Protein AF-N2IJZ4-F1 (afdb_monomer)

Sequence (108 aa):
MLVTDYLVGRDNEGRCLCLVVDNVIPLDCSPGRSDLVSKMSRQDLVQEFVQDGVPVDWITFPDLPSDVVELLLSGQSLRILDQSDSTVIECLIGHSQVDQVVLKERIS

pLDDT: mean 86.3, std 17.22, range [36.5, 97.19]

Mean predicted aligned error: 6.69 Å

Solvent-accessible surface area (backbone atoms only — not comparable to full-atom values): 6533 Å² total; per-residue (Å²): 114,47,80,49,77,71,44,79,40,56,51,99,86,65,48,81,58,29,39,39,35,69,80,70,76,67,84,89,43,44,84,50,62,32,44,80,46,78,52,97,94,38,38,24,41,36,40,31,25,21,49,97,87,39,84,76,47,36,41,32,40,64,64,49,55,68,70,60,49,51,42,35,74,70,63,39,71,40,36,41,35,24,69,72,80,68,49,73,47,81,42,49,46,62,90,66,75,86,72,80,80,72,81,70,80,81,80,128

Secondary structure (DSSP, 8-state):
-EE---EEEE-TT--EEEEEESS-S-TTSEEEEEEEEEETTEEEEEEEEEETTEEEEEEEE-S--HHHHHHHHTT--EEEEETTT--EEEE-B---------------

Foldseek 3Di:
DAEFDWDFDADPVRATAATEGAPPDDPQWDWDAWDWADDDPATKIKIFTDDPNHTDDIYIHTRDDPNVVVCQVVQHWHWYAHPHVRDIDIHHHPPPPDPNPPPPPPDD

Structure (mmCIF, N/CA/C/O backbone):
data_AF-N2IJZ4-F1
#
_entry.id   AF-N2IJZ4-F1
#
loop_
_atom_site.group_PDB
_atom_site.id
_atom_site.type_symbol
_atom_site.label_atom_id
_atom_site.label_alt_id
_atom_site.label_comp_id
_atom_site.label_asym_id
_atom_site.label_entity_id
_atom_site.label_seq_id
_atom_site.pdbx_PDB_ins_code
_atom_site.Cartn_x
_atom_site.Cartn_y
_atom_site.Cartn_z
_atom_site.occupancy
_atom_site.B_iso_or_equiv
_atom_site.auth_seq_id
_atom_site.auth_comp_id
_atom_site.auth_asym_id
_atom_site.auth_atom_id
_atom_site.pdbx_PDB_model_num
ATOM 1 N N . MET A 1 1 ? 1.833 9.811 -12.226 1.00 70.31 1 MET A N 1
ATOM 2 C CA . MET A 1 1 ? 1.231 9.922 -10.878 1.00 70.31 1 MET A CA 1
ATOM 3 C C . MET A 1 1 ? -0.244 9.591 -10.953 1.00 70.31 1 MET A C 1
ATOM 5 O O . MET A 1 1 ? -1.042 10.427 -11.369 1.00 70.31 1 MET A O 1
ATOM 9 N N . LEU A 1 2 ? -0.573 8.366 -10.563 1.00 86.06 2 LEU A N 1
ATOM 10 C CA . LEU A 1 2 ? -1.930 7.851 -10.454 1.00 86.06 2 LEU A CA 1
ATOM 11 C C . LEU A 1 2 ? -2.411 8.004 -9.006 1.00 86.06 2 LEU A C 1
ATOM 13 O O . LEU A 1 2 ? -1.717 7.589 -8.081 1.00 86.06 2 LEU A O 1
ATOM 17 N N . VAL A 1 3 ? -3.578 8.611 -8.797 1.00 88.19 3 VAL A N 1
ATOM 18 C CA . VAL A 1 3 ? -4.270 8.581 -7.498 1.00 88.19 3 VAL A CA 1
ATOM 19 C C . VAL A 1 3 ? -5.230 7.405 -7.545 1.00 88.19 3 VAL A C 1
ATOM 21 O O . VAL A 1 3 ? -6.058 7.352 -8.452 1.00 88.19 3 VAL A O 1
ATOM 24 N N . THR A 1 4 ? -5.094 6.466 -6.613 1.00 89.62 4 THR A N 1
ATOM 25 C CA . THR A 1 4 ? -5.862 5.220 -6.634 1.00 89.62 4 THR A CA 1
ATOM 26 C C . THR A 1 4 ? -6.835 5.133 -5.472 1.00 89.62 4 THR A C 1
ATOM 28 O O . THR A 1 4 ? -6.509 5.506 -4.344 1.00 89.62 4 THR A O 1
ATOM 31 N N . ASP A 1 5 ? -8.009 4.573 -5.750 1.00 93.75 5 ASP A N 1
ATOM 32 C CA . ASP A 1 5 ? -8.859 4.003 -4.714 1.00 93.75 5 ASP A CA 1
ATOM 33 C C . ASP A 1 5 ? -8.234 2.693 -4.218 1.00 93.75 5 ASP A C 1
ATOM 35 O O . ASP A 1 5 ? -7.491 2.023 -4.943 1.00 93.75 5 ASP A O 1
ATOM 39 N N . TYR A 1 6 ? -8.506 2.339 -2.965 1.00 96.31 6 TYR A N 1
ATOM 40 C CA . TYR A 1 6 ? -7.992 1.120 -2.352 1.00 96.31 6 TYR A CA 1
ATOM 41 C C . TYR A 1 6 ? -8.915 0.628 -1.237 1.00 96.31 6 TYR A C 1
ATOM 43 O O . TYR A 1 6 ? -9.704 1.380 -0.662 1.00 96.31 6 TYR A O 1
ATOM 51 N N . LEU A 1 7 ? -8.771 -0.650 -0.896 1.00 97.06 7 LEU A N 1
ATOM 52 C CA . LEU A 1 7 ? -9.331 -1.242 0.316 1.00 97.06 7 LEU A CA 1
ATOM 53 C C . LEU A 1 7 ? -8.208 -1.572 1.296 1.00 97.06 7 LEU A C 1
ATOM 55 O O . LEU A 1 7 ? -7.106 -1.926 0.886 1.00 97.06 7 LEU A O 1
ATOM 59 N N . VAL A 1 8 ? -8.492 -1.507 2.597 1.00 97.12 8 VAL A N 1
ATOM 60 C CA . VAL A 1 8 ? -7.558 -1.976 3.629 1.00 97.12 8 VAL A CA 1
ATOM 61 C C . VAL A 1 8 ? -7.920 -3.403 4.016 1.00 97.12 8 VAL A C 1
ATOM 63 O O . VAL A 1 8 ? -8.948 -3.645 4.650 1.00 97.12 8 VAL A O 1
ATOM 66 N N . GLY A 1 9 ? -7.065 -4.348 3.636 1.00 96.06 9 GLY A N 1
ATOM 67 C CA . GLY A 1 9 ? -7.154 -5.738 4.054 1.00 96.06 9 GLY A CA 1
ATOM 68 C C . GLY A 1 9 ? -6.739 -5.882 5.514 1.00 96.06 9 GLY A C 1
ATOM 69 O O . GLY A 1 9 ? -5.667 -5.426 5.915 1.00 96.06 9 GLY A O 1
ATOM 70 N N . ARG A 1 10 ? -7.592 -6.523 6.314 1.00 95.81 10 ARG A N 1
ATOM 71 C CA . ARG A 1 10 ? -7.385 -6.736 7.750 1.00 95.81 10 ARG A CA 1
ATOM 72 C C . ARG A 1 10 ? -7.548 -8.206 8.104 1.00 95.81 10 ARG A C 1
ATOM 74 O O . ARG A 1 10 ? -8.294 -8.920 7.436 1.00 95.81 10 ARG A O 1
ATOM 81 N N . ASP A 1 11 ? -6.860 -8.652 9.148 1.00 93.31 11 ASP A N 1
ATOM 82 C CA . ASP A 1 11 ? -7.097 -9.977 9.722 1.00 93.31 11 ASP A CA 1
ATOM 83 C C . ASP A 1 11 ? -8.322 -9.997 10.656 1.00 93.31 11 ASP A C 1
ATOM 85 O O . ASP A 1 11 ? -8.993 -8.987 10.876 1.00 93.31 11 ASP A O 1
ATOM 89 N N . ASN A 1 12 ? -8.605 -11.167 11.237 1.00 94.19 12 ASN A N 1
ATOM 90 C CA . ASN A 1 12 ? -9.715 -11.356 12.177 1.00 94.19 12 ASN A CA 1
ATOM 91 C C . ASN A 1 12 ? -9.554 -10.566 13.491 1.00 94.19 12 ASN A C 1
ATOM 93 O O . ASN A 1 12 ? -10.525 -10.419 14.230 1.00 94.19 12 ASN A O 1
ATOM 97 N N . GLU A 1 13 ? -8.349 -10.080 13.796 1.00 93.62 13 GLU A N 1
ATOM 98 C CA . GLU A 1 13 ? -8.046 -9.240 14.962 1.00 93.62 13 GLU A CA 1
ATOM 99 C C . GLU A 1 13 ? -8.104 -7.740 14.610 1.00 93.62 13 GLU A C 1
ATOM 101 O O . GLU A 1 13 ? -7.899 -6.890 15.475 1.00 93.62 13 GLU A O 1
ATOM 106 N N . GLY A 1 14 ? -8.405 -7.400 13.352 1.00 91.25 14 GLY A N 1
ATOM 107 C CA . GLY A 1 14 ? -8.486 -6.031 12.853 1.00 91.25 14 GLY A CA 1
ATOM 108 C C . GLY A 1 14 ? -7.138 -5.420 12.471 1.00 91.25 14 GLY A C 1
ATOM 109 O O . GLY A 1 14 ? -7.106 -4.248 12.087 1.00 91.25 14 GLY A O 1
ATOM 110 N N . ARG A 1 15 ? -6.035 -6.177 12.529 1.00 91.00 15 ARG A N 1
ATOM 111 C CA . ARG A 1 15 ? -4.701 -5.680 12.165 1.00 91.00 15 ARG A CA 1
ATOM 112 C C . ARG A 1 15 ? -4.606 -5.494 10.658 1.00 91.00 15 ARG A C 1
ATOM 114 O O . ARG A 1 15 ? -5.051 -6.353 9.899 1.00 91.00 15 ARG A O 1
ATOM 121 N N . CYS A 1 16 ? -4.012 -4.382 10.234 1.00 93.81 16 CYS A N 1
ATOM 122 C CA . CYS A 1 16 ? -3.760 -4.116 8.824 1.00 93.81 16 CYS A CA 1
ATOM 123 C C . CYS A 1 16 ? -2.767 -5.143 8.251 1.00 93.81 16 CYS A C 1
ATOM 125 O O . CYS A 1 16 ? -1.717 -5.390 8.840 1.00 93.81 16 CYS A O 1
ATOM 127 N N . LEU A 1 17 ? -3.115 -5.738 7.109 1.00 93.00 17 LEU A N 1
ATOM 128 C CA . LEU A 1 17 ? -2.291 -6.710 6.387 1.00 93.00 17 LEU A CA 1
ATOM 129 C C . LEU A 1 17 ? -1.803 -6.166 5.043 1.00 93.00 17 LEU A C 1
ATOM 131 O O . LEU A 1 17 ? -0.663 -6.416 4.644 1.00 93.00 17 LEU A O 1
ATOM 135 N N . CYS A 1 18 ? -2.685 -5.482 4.314 1.00 95.88 18 CYS A N 1
ATOM 136 C CA . CYS A 1 18 ? -2.397 -4.992 2.976 1.00 95.88 18 CYS A CA 1
ATOM 137 C C . CYS A 1 18 ? -3.329 -3.855 2.552 1.00 95.88 18 CYS A C 1
ATOM 139 O O . CYS A 1 18 ? -4.405 -3.660 3.117 1.00 95.88 18 CYS A O 1
ATOM 141 N N . LEU A 1 19 ? -2.924 -3.148 1.503 1.00 97.19 19 LEU A N 1
ATOM 142 C CA . LEU A 1 19 ? -3.820 -2.382 0.646 1.00 97.19 19 LEU A CA 1
ATOM 143 C C . LEU A 1 19 ? -4.184 -3.246 -0.561 1.00 97.19 19 LEU A C 1
ATOM 145 O O . LEU A 1 19 ? -3.328 -3.952 -1.091 1.00 97.19 19 LEU A O 1
ATOM 149 N N . VAL A 1 20 ? -5.440 -3.201 -0.990 1.00 97.12 20 VAL A N 1
ATOM 150 C CA . VAL A 1 20 ? -5.922 -3.901 -2.186 1.00 97.12 20 VAL A CA 1
ATOM 151 C C . VAL A 1 20 ? -6.335 -2.868 -3.223 1.00 97.12 20 VAL A C 1
ATOM 153 O O . VAL A 1 20 ? -7.113 -1.966 -2.910 1.00 97.12 20 VAL A O 1
ATOM 156 N N . VAL A 1 21 ? -5.807 -3.007 -4.434 1.00 96.38 21 VAL A N 1
ATOM 157 C CA . VAL A 1 21 ? -6.074 -2.160 -5.605 1.00 96.38 21 VAL A CA 1
ATOM 158 C C . VAL A 1 21 ? -6.488 -3.021 -6.795 1.00 96.38 21 VAL A C 1
ATOM 160 O O . VAL A 1 21 ? -6.428 -4.248 -6.720 1.00 96.38 21 VAL A O 1
ATOM 163 N N . ASP A 1 22 ? -6.921 -2.386 -7.881 1.00 95.56 22 ASP A N 1
ATOM 164 C CA . ASP A 1 22 ? -7.419 -3.074 -9.071 1.00 95.56 22 ASP A CA 1
ATOM 165 C C . ASP A 1 22 ? -6.825 -2.493 -10.354 1.00 95.56 22 ASP A C 1
ATOM 167 O O . ASP A 1 22 ? -7.207 -1.398 -10.770 1.00 95.56 22 ASP A O 1
ATOM 171 N N . ASN A 1 23 ? -5.912 -3.237 -10.981 1.00 93.38 23 ASN A N 1
ATOM 172 C CA . ASN A 1 23 ? -5.253 -2.887 -12.239 1.00 93.38 23 ASN A CA 1
ATOM 173 C C . ASN A 1 23 ? -4.538 -1.524 -12.174 1.00 93.38 23 ASN A C 1
ATOM 175 O O . ASN A 1 23 ? -4.762 -0.616 -12.980 1.00 93.38 23 ASN A O 1
ATOM 179 N N . VAL A 1 24 ? -3.701 -1.384 -11.152 1.00 91.75 24 VAL A N 1
ATOM 180 C CA . VAL A 1 24 ? -3.009 -0.152 -10.764 1.00 91.75 24 VAL A CA 1
ATOM 181 C C . VAL A 1 24 ? -1.495 -0.354 -10.764 1.00 91.75 24 VAL A C 1
ATOM 183 O O . VAL A 1 24 ? -0.768 0.589 -11.078 1.00 91.75 24 VAL A O 1
ATOM 186 N N . ILE A 1 25 ? -1.001 -1.556 -10.443 1.00 92.25 25 ILE A N 1
ATOM 187 C CA . ILE A 1 25 ? 0.441 -1.824 -10.376 1.00 92.25 25 ILE A CA 1
ATOM 188 C C . ILE A 1 25 ? 1.013 -2.029 -11.793 1.00 92.25 25 ILE A C 1
ATOM 190 O O . ILE A 1 25 ? 0.576 -2.933 -12.505 1.00 92.25 25 ILE A O 1
ATOM 194 N N . PRO A 1 26 ? 2.017 -1.241 -12.227 1.00 90.38 26 PRO A N 1
ATOM 195 C CA . PRO A 1 26 ? 2.667 -1.450 -13.517 1.00 90.38 26 PRO A CA 1
ATOM 196 C C . PRO A 1 26 ? 3.534 -2.719 -13.505 1.00 90.38 26 PRO A C 1
ATOM 198 O O . PRO A 1 26 ? 4.407 -2.879 -12.654 1.00 90.38 26 PRO A O 1
ATOM 201 N N . LEU A 1 27 ? 3.326 -3.593 -14.494 1.00 85.94 27 LEU A N 1
ATOM 202 C CA . LEU A 1 27 ? 3.982 -4.905 -14.597 1.00 85.94 27 LEU A CA 1
ATOM 203 C C . LEU A 1 27 ? 5.459 -4.852 -15.020 1.00 85.94 27 LEU A C 1
ATOM 205 O O . LEU A 1 27 ? 6.254 -5.688 -14.599 1.00 85.94 27 LEU A O 1
ATOM 209 N N . ASP A 1 28 ? 5.836 -3.871 -15.842 1.00 88.44 28 ASP A N 1
ATOM 210 C CA . ASP A 1 28 ? 7.186 -3.768 -16.423 1.00 88.44 28 ASP A CA 1
ATOM 211 C C . ASP A 1 28 ? 8.152 -2.933 -15.559 1.00 88.44 28 ASP A C 1
ATOM 213 O O . ASP A 1 28 ? 9.223 -2.524 -16.013 1.00 88.44 28 ASP A O 1
ATOM 217 N N . CYS A 1 29 ? 7.767 -2.637 -14.315 1.00 90.94 29 CYS A N 1
ATOM 218 C CA . CYS A 1 29 ? 8.518 -1.787 -13.395 1.00 90.94 29 CYS A CA 1
ATOM 219 C C . CYS A 1 29 ? 8.782 -2.505 -12.070 1.00 90.94 29 CYS A C 1
ATOM 221 O O . CYS A 1 29 ? 8.027 -3.371 -11.639 1.00 90.94 29 CYS A O 1
ATOM 223 N N . SER A 1 30 ? 9.852 -2.110 -11.385 1.00 92.56 30 SER A N 1
ATOM 224 C CA . SER A 1 30 ? 10.134 -2.559 -10.018 1.00 92.56 30 SER A CA 1
ATOM 225 C C . SER A 1 30 ? 9.638 -1.529 -8.997 1.00 92.56 30 SER A C 1
ATOM 227 O O . SER A 1 30 ? 9.704 -0.330 -9.284 1.00 92.56 30 SER A O 1
ATOM 229 N N . PRO A 1 31 ? 9.174 -1.948 -7.804 1.00 93.25 31 PRO A N 1
ATOM 230 C CA . PRO A 1 31 ? 8.856 -1.012 -6.731 1.00 93.25 31 PRO A CA 1
ATOM 231 C C . PRO A 1 31 ? 10.124 -0.262 -6.300 1.00 93.25 31 PRO A C 1
ATOM 233 O O . PRO A 1 31 ? 11.157 -0.866 -6.009 1.00 93.25 31 PRO A O 1
ATOM 236 N N . GLY A 1 32 ? 10.041 1.065 -6.311 1.00 93.06 32 GLY A N 1
ATOM 237 C CA . GLY A 1 32 ? 11.064 1.991 -5.840 1.00 93.06 32 GLY A CA 1
ATOM 238 C C . GLY A 1 32 ? 10.776 2.478 -4.421 1.0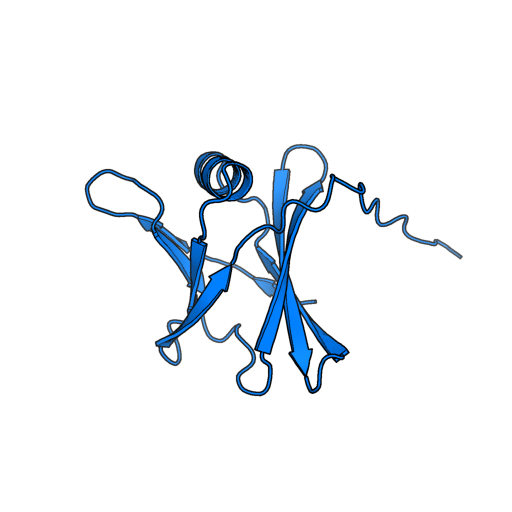0 93.06 32 GLY A C 1
ATOM 239 O O . GLY A 1 32 ? 10.294 1.727 -3.570 1.00 93.06 32 GLY A O 1
ATOM 240 N N . ARG A 1 33 ? 11.069 3.755 -4.158 1.00 92.69 33 ARG A N 1
ATOM 241 C CA . ARG A 1 33 ? 10.865 4.373 -2.841 1.00 92.69 33 ARG A CA 1
ATOM 242 C C . ARG A 1 33 ? 9.383 4.435 -2.442 1.00 92.69 33 ARG A C 1
ATOM 244 O O . ARG A 1 33 ? 8.523 4.742 -3.265 1.00 92.69 33 ARG A O 1
ATOM 251 N N . SER A 1 34 ? 9.110 4.227 -1.156 1.00 94.31 34 SER A N 1
ATOM 252 C CA . SER A 1 34 ? 7.803 4.476 -0.540 1.00 94.31 34 SER A CA 1
ATOM 253 C C . SER A 1 34 ? 7.911 5.614 0.478 1.00 94.31 34 SER A C 1
ATOM 255 O O . SER A 1 34 ? 8.809 5.591 1.320 1.00 94.31 34 SER A O 1
ATOM 257 N N . ASP A 1 35 ? 6.986 6.574 0.444 1.00 93.06 35 ASP A N 1
ATOM 258 C CA . ASP A 1 35 ? 6.944 7.702 1.382 1.00 93.06 35 ASP A CA 1
ATOM 259 C C . ASP A 1 35 ? 5.537 7.970 1.908 1.00 93.06 35 ASP A C 1
ATOM 261 O O . ASP A 1 35 ? 4.549 7.839 1.187 1.00 93.06 35 ASP A O 1
ATOM 265 N N . LEU A 1 36 ? 5.460 8.462 3.144 1.00 93.62 36 LEU A N 1
ATOM 266 C CA . LEU A 1 36 ? 4.260 9.111 3.658 1.00 93.62 36 LEU A CA 1
ATOM 267 C C . LEU A 1 36 ? 4.354 10.618 3.428 1.00 93.62 36 LEU A C 1
ATOM 269 O O . LEU A 1 36 ? 5.262 11.286 3.924 1.00 93.62 36 LEU A O 1
ATOM 273 N N . VAL A 1 37 ? 3.393 11.160 2.689 1.00 92.19 37 VAL A N 1
ATOM 274 C CA . VAL A 1 37 ? 3.290 12.586 2.392 1.00 92.19 37 VAL A CA 1
ATOM 275 C C . VAL A 1 37 ? 2.127 13.184 3.173 1.00 92.19 37 VAL A C 1
ATOM 277 O O . VAL A 1 37 ? 0.960 12.875 2.934 1.00 92.19 37 VAL A O 1
ATOM 280 N N . SER A 1 38 ? 2.442 14.107 4.079 1.00 91.31 38 SER A N 1
ATOM 281 C CA . SER A 1 38 ? 1.438 14.836 4.853 1.00 91.31 38 SER A CA 1
ATOM 282 C C . SER A 1 38 ? 0.834 15.980 4.040 1.00 91.31 38 SER A C 1
ATOM 284 O O . SER A 1 38 ? 1.548 16.874 3.581 1.00 91.31 38 SER A O 1
ATOM 286 N N . LYS A 1 39 ? -0.494 15.999 3.905 1.00 85.19 39 LYS A N 1
ATOM 287 C CA . LYS A 1 39 ? -1.249 17.105 3.299 1.00 85.19 39 LYS A CA 1
ATOM 288 C C . LYS A 1 39 ? -2.361 17.547 4.240 1.00 85.19 39 LYS A C 1
ATOM 290 O O . LYS A 1 39 ? -3.335 16.828 4.437 1.00 85.19 39 LYS A O 1
ATOM 295 N N . MET A 1 40 ? -2.250 18.760 4.781 1.00 84.94 40 MET A N 1
ATOM 296 C CA . MET A 1 40 ? -3.207 19.302 5.755 1.00 84.94 40 MET A CA 1
ATOM 297 C C . MET A 1 40 ? -3.413 18.337 6.938 1.00 84.94 40 MET A C 1
ATOM 299 O O . MET A 1 40 ? -2.497 18.159 7.735 1.00 84.94 40 MET A O 1
ATOM 303 N N . SER A 1 41 ? -4.592 17.718 7.047 1.00 85.25 41 SER A N 1
ATOM 304 C CA . SER A 1 41 ? -4.972 16.784 8.111 1.00 85.25 41 SER A CA 1
ATOM 305 C C . SER A 1 41 ? -4.940 15.309 7.697 1.00 85.25 41 SER A C 1
ATOM 307 O O . SER A 1 41 ? -5.420 14.479 8.463 1.00 85.25 41 SER A O 1
ATOM 309 N N . ARG A 1 42 ? -4.420 14.974 6.507 1.00 90.06 42 ARG A N 1
ATOM 310 C CA . ARG A 1 42 ? -4.338 13.592 6.011 1.00 90.06 42 ARG A CA 1
ATOM 311 C C . ARG A 1 42 ? -2.915 13.172 5.651 1.00 90.06 42 ARG A C 1
ATOM 3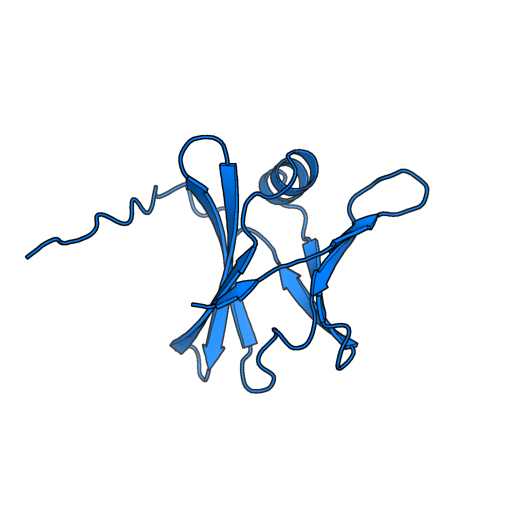13 O O . ARG A 1 42 ? -2.054 14.016 5.386 1.00 90.06 42 ARG A O 1
ATOM 320 N N . GLN A 1 43 ? -2.692 11.863 5.617 1.00 94.25 43 GLN A N 1
ATOM 321 C CA . GLN A 1 43 ? -1.439 11.240 5.193 1.00 94.25 43 GLN A CA 1
ATOM 322 C C . GLN A 1 43 ? -1.700 10.424 3.930 1.00 94.25 43 GLN A C 1
ATOM 324 O O . GLN A 1 43 ? -2.538 9.529 3.939 1.00 94.25 43 GLN A O 1
ATOM 329 N N . ASP A 1 44 ? -0.986 10.732 2.854 1.00 94.94 44 ASP A N 1
ATOM 330 C CA . ASP A 1 44 ? -1.041 9.975 1.607 1.00 94.94 44 ASP A CA 1
ATOM 331 C C . ASP A 1 44 ? 0.192 9.051 1.563 1.00 94.94 44 ASP A C 1
ATOM 333 O O . ASP A 1 44 ? 1.301 9.510 1.841 1.00 94.94 44 ASP A O 1
ATOM 337 N N . LEU A 1 45 ? 0.042 7.775 1.198 1.00 94.94 45 LEU A N 1
ATOM 338 C CA . LEU A 1 45 ? 1.194 6.941 0.832 1.00 94.94 45 LEU A CA 1
ATOM 339 C C . LEU A 1 45 ? 1.511 7.148 -0.642 1.00 94.94 45 LEU A C 1
ATOM 341 O O . LEU A 1 45 ? 0.624 7.135 -1.489 1.00 94.94 45 LEU A O 1
ATOM 345 N N . VAL A 1 46 ? 2.787 7.318 -0.947 1.00 95.00 46 VAL A N 1
ATOM 346 C CA . VAL A 1 46 ? 3.300 7.480 -2.298 1.00 95.00 46 VAL A CA 1
ATOM 347 C C . VAL A 1 46 ? 4.291 6.354 -2.572 1.00 95.00 46 VAL A C 1
ATOM 349 O O . VAL A 1 46 ? 5.258 6.195 -1.834 1.00 95.00 46 VAL A O 1
ATOM 352 N N . GLN A 1 47 ? 4.043 5.580 -3.626 1.00 95.12 47 GLN A N 1
ATOM 353 C CA . GLN A 1 47 ? 4.895 4.486 -4.087 1.00 95.12 47 GLN A CA 1
ATOM 354 C C . GLN A 1 47 ? 5.485 4.835 -5.455 1.00 95.12 47 GLN A C 1
ATOM 356 O O . GLN A 1 47 ? 4.752 4.984 -6.431 1.00 95.12 47 GLN A O 1
ATOM 361 N N . GLU A 1 48 ? 6.805 4.945 -5.525 1.00 95.00 48 GLU A N 1
ATOM 362 C CA . GLU A 1 48 ? 7.563 5.088 -6.767 1.00 95.00 48 GLU A CA 1
ATOM 363 C C . GLU A 1 48 ? 7.718 3.731 -7.462 1.00 95.00 48 GLU A C 1
ATOM 365 O O . GLU A 1 48 ? 7.839 2.691 -6.810 1.00 95.00 48 GLU A O 1
ATOM 370 N N . PHE A 1 49 ? 7.773 3.751 -8.788 1.00 94.50 49 PHE A N 1
ATOM 371 C CA . PHE A 1 49 ? 8.149 2.624 -9.627 1.00 94.50 49 PHE A CA 1
ATOM 372 C C . PHE A 1 49 ? 9.313 3.020 -10.527 1.00 94.50 49 PHE A C 1
ATOM 374 O O . PHE A 1 49 ? 9.341 4.122 -11.084 1.00 94.50 49 PHE A O 1
ATOM 381 N N . VAL A 1 50 ? 10.273 2.109 -10.666 1.00 94.81 50 VAL A N 1
ATOM 382 C CA . VAL A 1 50 ? 11.515 2.328 -11.408 1.00 94.81 50 VAL A CA 1
ATOM 383 C C . VAL A 1 50 ? 11.684 1.310 -12.531 1.00 94.81 50 VAL A C 1
ATOM 385 O O . VAL A 1 50 ? 11.299 0.147 -12.402 1.00 94.81 50 VAL A O 1
ATOM 388 N N . GLN A 1 51 ? 12.332 1.739 -13.608 1.00 94.75 51 GLN A N 1
ATOM 389 C CA . GLN A 1 51 ? 12.810 0.887 -14.692 1.00 94.75 51 GLN A CA 1
ATOM 390 C C . GLN A 1 51 ? 14.288 1.205 -14.923 1.00 94.75 51 GLN A C 1
ATOM 392 O O . GLN A 1 51 ? 14.660 2.371 -15.031 1.00 94.75 51 GLN A O 1
ATOM 397 N N . ASP A 1 52 ? 15.148 0.183 -14.909 1.00 92.81 52 ASP A N 1
ATOM 398 C CA . ASP A 1 52 ? 16.610 0.339 -15.004 1.00 92.81 52 ASP A CA 1
ATOM 399 C C . ASP A 1 52 ? 17.199 1.345 -13.990 1.00 92.81 52 ASP A C 1
ATOM 401 O O . ASP A 1 52 ? 18.153 2.073 -14.264 1.00 92.81 52 ASP A O 1
ATOM 405 N N . GLY A 1 53 ? 16.608 1.396 -12.789 1.00 89.19 53 GLY A N 1
ATOM 406 C CA . GLY A 1 53 ? 17.010 2.304 -11.710 1.00 89.19 53 GLY A CA 1
ATOM 407 C C . GLY A 1 53 ? 16.564 3.760 -11.888 1.00 89.19 53 GLY A C 1
ATOM 408 O O . GLY A 1 53 ? 16.930 4.604 -11.073 1.00 89.19 53 GLY A O 1
ATOM 409 N N . VAL A 1 54 ? 15.777 4.067 -12.922 1.00 92.69 54 VAL A N 1
ATOM 410 C CA . VAL A 1 54 ? 15.225 5.401 -13.179 1.00 92.69 54 VAL A CA 1
ATOM 411 C C . VAL A 1 54 ? 13.746 5.435 -12.776 1.00 92.69 54 VAL A C 1
ATOM 413 O O . VAL A 1 54 ? 13.009 4.530 -13.166 1.00 92.69 54 VAL A O 1
ATOM 416 N N . PRO A 1 55 ? 13.277 6.457 -12.032 1.00 91.50 55 PRO A N 1
ATOM 417 C CA . PRO A 1 55 ? 11.856 6.630 -11.730 1.00 91.50 55 PRO A CA 1
ATOM 418 C C . PRO A 1 55 ? 11.026 6.815 -13.001 1.00 91.50 55 PRO A C 1
ATOM 420 O O . PRO A 1 55 ? 11.325 7.691 -13.814 1.00 91.50 55 PRO A O 1
ATOM 423 N N . VAL A 1 56 ? 9.972 6.015 -13.155 1.00 93.69 56 VAL A N 1
ATOM 424 C CA . VAL A 1 56 ? 9.100 6.026 -14.342 1.00 93.69 56 VAL A CA 1
ATOM 425 C C . VAL A 1 56 ? 7.640 6.309 -14.014 1.00 93.69 56 VAL A C 1
ATOM 427 O O . VAL A 1 56 ? 6.978 6.998 -14.788 1.00 93.69 56 VAL A O 1
ATOM 430 N N . ASP A 1 57 ? 7.140 5.860 -12.860 1.00 92.75 57 ASP A N 1
ATOM 431 C CA . ASP A 1 57 ? 5.779 6.172 -12.420 1.00 92.75 57 ASP A CA 1
ATOM 432 C C . ASP A 1 57 ? 5.661 6.235 -10.895 1.00 92.75 57 ASP A C 1
ATOM 434 O O . ASP A 1 57 ? 6.577 5.880 -10.156 1.00 92.75 57 ASP A O 1
ATOM 438 N N . TRP A 1 58 ? 4.530 6.758 -10.432 1.00 93.50 58 TRP A N 1
ATOM 439 C CA . TRP A 1 58 ? 4.213 7.001 -9.035 1.00 93.50 58 TRP A CA 1
ATOM 440 C C . TRP A 1 58 ? 2.734 6.715 -8.789 1.00 93.50 58 TRP A C 1
ATOM 442 O O . TRP A 1 58 ? 1.872 7.237 -9.502 1.00 93.50 58 TRP A O 1
ATOM 452 N N . ILE A 1 59 ? 2.430 5.970 -7.732 1.00 94.62 59 ILE A N 1
ATOM 453 C CA . ILE A 1 59 ? 1.065 5.685 -7.282 1.00 94.62 59 ILE A CA 1
ATOM 454 C C . ILE A 1 59 ? 0.853 6.356 -5.929 1.00 94.62 59 ILE A C 1
ATOM 456 O O . ILE A 1 59 ? 1.722 6.312 -5.063 1.00 94.62 59 ILE A O 1
ATOM 460 N N . THR A 1 60 ? -0.286 7.018 -5.751 1.00 95.12 60 THR A N 1
ATOM 461 C CA . THR A 1 60 ? -0.667 7.684 -4.502 1.00 95.12 60 THR A CA 1
ATOM 462 C C . THR A 1 60 ? -1.921 7.046 -3.922 1.00 95.12 60 THR A C 1
ATOM 464 O O . THR A 1 60 ? -2.953 6.999 -4.590 1.00 95.12 60 THR A O 1
ATOM 467 N N . PHE A 1 61 ? -1.832 6.633 -2.663 1.00 95.81 61 PHE A N 1
ATOM 468 C CA . PHE A 1 61 ? -2.912 6.132 -1.820 1.00 95.81 61 PHE A CA 1
ATOM 469 C C . PHE A 1 61 ? -3.327 7.263 -0.877 1.00 95.81 61 PHE A C 1
ATOM 471 O O . PH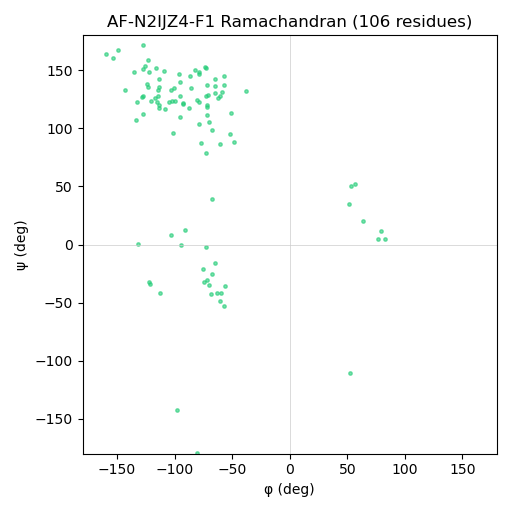E A 1 61 ? -2.647 7.507 0.126 1.00 95.81 61 PHE A O 1
ATOM 478 N N . PRO A 1 62 ? -4.367 8.034 -1.220 1.00 95.06 6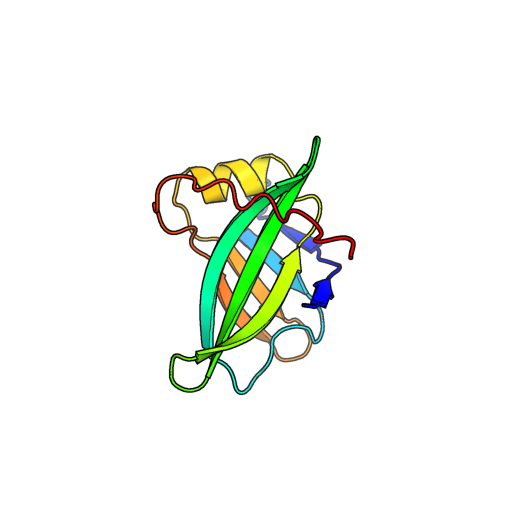2 PRO A N 1
ATOM 479 C CA . PRO A 1 62 ? -4.734 9.205 -0.448 1.00 95.06 62 PRO A CA 1
ATOM 480 C C . PRO A 1 62 ? -5.401 8.825 0.875 1.00 95.06 62 PRO A C 1
ATOM 482 O O . PRO A 1 62 ? -6.080 7.804 0.966 1.00 95.06 62 PRO A O 1
ATOM 485 N N . ASP A 1 63 ? -5.273 9.703 1.867 1.00 95.44 63 ASP A N 1
ATOM 486 C CA . ASP A 1 63 ? -6.054 9.636 3.111 1.00 95.44 63 ASP A CA 1
ATOM 487 C C . ASP A 1 63 ? -5.976 8.276 3.829 1.00 95.44 63 ASP A C 1
ATOM 489 O O . ASP A 1 63 ? -6.991 7.659 4.152 1.00 95.44 63 ASP A O 1
ATOM 493 N N . LEU A 1 64 ? -4.753 7.780 4.040 1.00 95.88 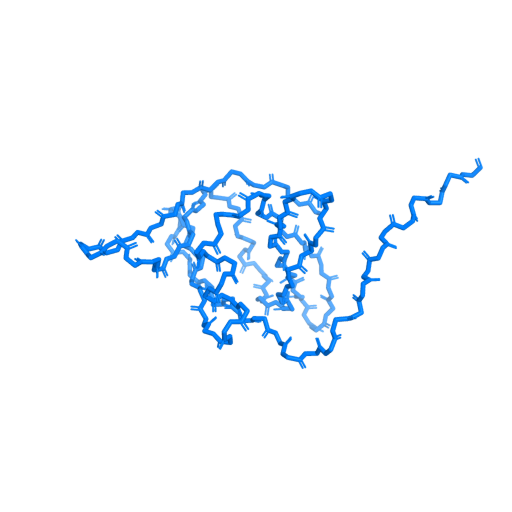64 LEU A N 1
ATOM 494 C CA . LEU A 1 64 ? -4.531 6.523 4.744 1.00 95.88 64 LEU A CA 1
ATOM 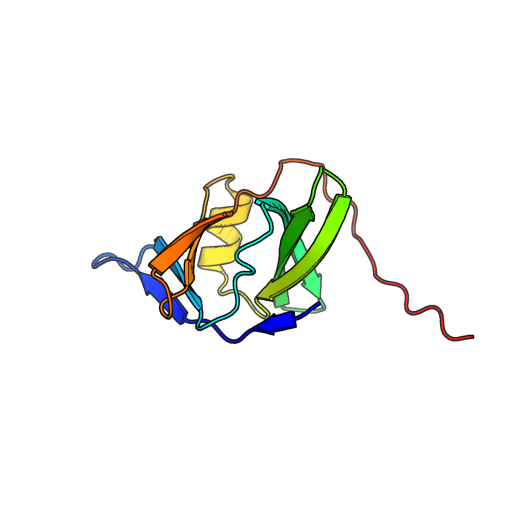495 C C . LEU A 1 64 ? -5.157 6.552 6.146 1.00 95.88 64 LEU A C 1
ATOM 497 O O . LEU A 1 64 ? -4.955 7.520 6.889 1.00 95.88 64 LEU A O 1
ATOM 501 N N . PRO A 1 65 ? -5.827 5.462 6.566 1.00 95.81 65 PRO A N 1
ATOM 502 C CA . PRO A 1 65 ? -6.280 5.321 7.940 1.00 95.81 65 PRO A CA 1
ATOM 503 C C . PRO A 1 65 ? -5.116 5.425 8.929 1.00 95.81 65 PRO A C 1
ATOM 505 O O . PRO A 1 65 ? -4.006 4.960 8.658 1.00 95.81 65 PRO A O 1
ATOM 508 N N . SER A 1 66 ? -5.375 6.020 10.094 1.00 94.12 66 SER A N 1
ATOM 509 C CA . SER A 1 66 ? -4.337 6.347 11.079 1.00 94.12 66 SER A CA 1
ATOM 510 C C . SER A 1 66 ? -3.517 5.137 11.523 1.00 94.12 66 SER A C 1
ATOM 512 O O . SER A 1 66 ? -2.315 5.248 11.715 1.00 94.12 66 SER A O 1
ATOM 514 N N . ASP A 1 67 ? -4.137 3.969 11.637 1.00 94.56 67 ASP A N 1
ATOM 515 C CA . ASP A 1 67 ? -3.467 2.735 12.034 1.00 94.56 67 ASP A CA 1
ATOM 516 C C . ASP A 1 67 ? -2.540 2.176 10.939 1.00 94.56 67 ASP A C 1
ATOM 518 O O . ASP A 1 67 ? -1.500 1.594 11.241 1.00 94.56 67 ASP A O 1
ATOM 522 N N . VAL A 1 68 ? -2.865 2.401 9.662 1.00 95.69 68 VAL A N 1
ATOM 523 C CA . VAL A 1 68 ? -1.972 2.084 8.535 1.00 95.69 68 VAL A CA 1
ATOM 524 C C . VAL A 1 68 ? -0.759 3.0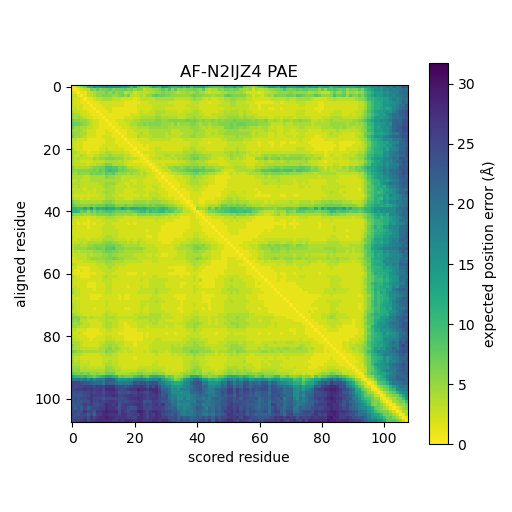12 8.545 1.00 95.69 68 VAL A C 1
ATOM 526 O O . VAL A 1 68 ? 0.373 2.565 8.361 1.00 95.69 68 VAL A O 1
ATOM 529 N N . VAL A 1 69 ? -0.990 4.301 8.806 1.00 94.62 69 VAL A N 1
ATOM 530 C CA . VAL A 1 69 ? 0.074 5.300 8.963 1.00 94.62 69 VAL A CA 1
ATOM 531 C C . VAL A 1 69 ? 0.994 4.924 10.124 1.00 94.62 69 VAL A C 1
ATOM 533 O O . VAL A 1 69 ? 2.210 4.915 9.960 1.00 94.62 69 VAL A O 1
ATOM 536 N N . GLU A 1 70 ? 0.434 4.584 11.286 1.00 93.69 70 GLU A N 1
ATOM 537 C CA . GLU A 1 70 ? 1.194 4.165 12.469 1.00 93.69 70 GLU A CA 1
ATOM 538 C C . GLU A 1 70 ? 2.031 2.910 12.199 1.00 93.69 70 GLU A C 1
ATOM 540 O O . GLU A 1 70 ? 3.204 2.864 12.578 1.00 93.69 70 GLU A O 1
ATOM 545 N N . LEU A 1 71 ? 1.469 1.923 11.492 1.00 93.94 71 LEU A N 1
ATOM 546 C CA . LEU A 1 71 ? 2.194 0.724 11.072 1.00 93.94 71 LEU A CA 1
ATOM 547 C C . LEU A 1 71 ? 3.422 1.097 10.233 1.00 93.94 71 LEU A C 1
ATOM 549 O O . LEU A 1 71 ? 4.540 0.712 10.578 1.00 93.94 71 LEU A O 1
ATOM 553 N N . LEU A 1 72 ? 3.237 1.900 9.186 1.00 93.06 72 LEU A N 1
ATOM 554 C CA . LEU A 1 72 ? 4.319 2.324 8.295 1.00 93.06 72 LEU A CA 1
ATOM 555 C C . LEU A 1 72 ? 5.382 3.168 9.021 1.00 93.06 72 LEU A C 1
ATOM 557 O O . LEU A 1 72 ? 6.579 2.951 8.836 1.00 93.06 72 LEU A O 1
ATOM 561 N N . LEU A 1 73 ? 4.968 4.089 9.899 1.00 92.06 73 LEU A N 1
ATOM 562 C CA . LEU A 1 73 ? 5.882 4.907 10.709 1.00 92.06 73 LEU A CA 1
ATOM 563 C C . LEU A 1 73 ? 6.651 4.091 11.756 1.00 92.06 73 LEU A C 1
ATOM 565 O O . LEU A 1 73 ? 7.753 4.482 12.143 1.00 92.06 73 LEU A O 1
ATOM 569 N N . SER A 1 74 ? 6.109 2.952 12.198 1.00 91.75 74 SER A N 1
ATOM 570 C CA . SER A 1 74 ? 6.814 2.019 13.087 1.00 91.75 74 SER A CA 1
ATOM 571 C C . SER A 1 74 ? 7.927 1.227 12.384 1.00 91.75 74 SER A C 1
ATOM 573 O O . SER A 1 74 ? 8.627 0.455 13.038 1.00 91.75 74 SER A O 1
ATOM 575 N N . GLY A 1 75 ? 8.105 1.419 11.071 1.00 89.69 75 GLY A N 1
ATOM 576 C CA . GLY A 1 75 ? 9.082 0.696 10.257 1.00 89.69 75 GLY A CA 1
ATOM 577 C C . GLY A 1 75 ? 8.620 -0.706 9.857 1.00 89.69 75 GLY A C 1
ATOM 578 O O . GLY A 1 75 ? 9.423 -1.503 9.380 1.00 89.69 75 GLY A O 1
ATOM 579 N N . GLN A 1 76 ? 7.341 -1.031 10.063 1.00 91.00 76 GLN A N 1
ATOM 580 C CA . GLN A 1 76 ? 6.755 -2.265 9.545 1.00 91.00 76 GLN A CA 1
ATOM 581 C C . GLN A 1 76 ? 6.428 -2.107 8.060 1.00 91.00 76 GLN A C 1
ATOM 583 O O . GLN A 1 76 ? 6.053 -1.023 7.604 1.00 91.00 76 GLN A O 1
ATOM 588 N N . SER A 1 77 ? 6.558 -3.201 7.312 1.00 91.69 77 SER A N 1
ATOM 589 C CA . SER A 1 77 ? 6.164 -3.233 5.912 1.00 91.69 77 SER A CA 1
ATOM 590 C C . SER A 1 77 ? 4.663 -3.463 5.752 1.00 91.69 77 SER A C 1
ATOM 592 O O . SER A 1 77 ? 4.008 -4.115 6.567 1.00 91.69 77 SER A O 1
ATOM 594 N N . LEU A 1 78 ? 4.119 -2.928 4.665 1.00 95.19 78 LEU A N 1
ATOM 595 C CA . LEU A 1 78 ? 2.736 -3.101 4.245 1.00 95.19 78 LEU A CA 1
ATOM 596 C C . LEU A 1 78 ? 2.725 -3.670 2.831 1.00 95.19 78 LEU A C 1
ATOM 598 O O . LEU A 1 78 ? 3.456 -3.193 1.968 1.00 95.19 78 LEU A O 1
ATOM 602 N N . ARG A 1 79 ? 1.890 -4.671 2.559 1.00 96.50 79 ARG A N 1
ATOM 603 C CA . ARG A 1 79 ? 1.757 -5.194 1.192 1.00 96.50 79 ARG A CA 1
ATOM 604 C C . ARG A 1 79 ? 0.731 -4.393 0.407 1.00 96.50 79 ARG A C 1
ATOM 606 O O . ARG A 1 79 ? -0.295 -4.012 0.962 1.00 96.50 79 ARG A O 1
ATOM 613 N N . ILE A 1 80 ? 0.962 -4.209 -0.885 1.00 96.38 80 ILE A N 1
ATOM 614 C CA . ILE A 1 80 ? -0.053 -3.734 -1.828 1.00 96.38 80 ILE A CA 1
ATOM 615 C C . ILE A 1 80 ? -0.327 -4.889 -2.789 1.00 96.38 80 ILE A C 1
ATOM 617 O O . ILE A 1 80 ? 0.595 -5.385 -3.433 1.00 96.38 80 ILE A O 1
ATOM 621 N N . LEU A 1 81 ? -1.577 -5.343 -2.820 1.00 96.62 81 LEU A N 1
ATOM 622 C CA . LEU A 1 81 ? -2.070 -6.423 -3.667 1.00 96.62 81 LEU A CA 1
ATOM 623 C C . LEU A 1 81 ? -2.896 -5.823 -4.801 1.00 96.62 81 LEU A C 1
ATOM 625 O O . LEU A 1 81 ? -3.901 -5.163 -4.541 1.00 96.62 81 LEU A O 1
ATOM 629 N N . ASP A 1 82 ? -2.510 -6.103 -6.036 1.00 95.81 82 ASP A N 1
ATOM 630 C CA . ASP A 1 82 ? -3.362 -5.879 -7.193 1.00 95.81 82 ASP A CA 1
ATOM 631 C C . ASP A 1 82 ? -4.232 -7.117 -7.420 1.00 95.81 82 ASP A C 1
ATOM 633 O O . ASP A 1 82 ? -3.740 -8.229 -7.617 1.00 95.81 82 ASP A O 1
ATOM 637 N N . GLN A 1 83 ? -5.548 -6.953 -7.313 1.00 95.88 83 GLN A N 1
ATOM 638 C CA . GLN A 1 83 ? -6.476 -8.076 -7.424 1.00 95.88 83 GLN A CA 1
ATOM 639 C C . GLN A 1 83 ? -6.660 -8.564 -8.867 1.00 95.88 83 GLN A C 1
ATOM 641 O O . GLN A 1 83 ? -7.107 -9.694 -9.065 1.00 95.88 83 GLN A O 1
ATOM 646 N N . SER A 1 84 ? -6.346 -7.727 -9.861 1.00 94.62 84 SER A N 1
ATOM 647 C CA . SER A 1 84 ? -6.600 -8.028 -11.273 1.00 94.62 84 SER A CA 1
ATOM 648 C C . SER A 1 84 ? -5.679 -9.130 -11.805 1.00 94.62 84 SER A C 1
ATOM 650 O O . SER A 1 84 ? -6.098 -9.969 -12.605 1.00 94.62 84 SER A O 1
ATOM 652 N N . ASP A 1 85 ? -4.443 -9.166 -11.310 1.00 93.69 85 ASP A N 1
ATOM 653 C CA . ASP A 1 85 ? -3.369 -10.051 -11.759 1.00 93.69 85 ASP A CA 1
ATOM 654 C C . ASP A 1 85 ? -2.653 -10.772 -10.598 1.00 93.69 85 ASP A C 1
ATOM 656 O O . ASP A 1 85 ? -1.768 -11.596 -10.827 1.00 93.69 85 ASP A O 1
ATOM 660 N N . SER A 1 86 ? -3.078 -10.523 -9.352 1.00 92.31 86 SER A N 1
ATOM 661 C CA . SER A 1 86 ? -2.474 -11.051 -8.121 1.00 92.31 86 SER A CA 1
ATOM 662 C C . SER A 1 86 ? -1.033 -10.590 -7.867 1.00 92.31 86 SER A C 1
ATOM 664 O O . SER A 1 86 ? -0.315 -11.228 -7.088 1.00 92.31 86 SER A O 1
ATOM 666 N N . THR A 1 87 ? -0.599 -9.488 -8.482 1.00 93.62 87 THR A N 1
ATOM 667 C CA . THR A 1 87 ? 0.702 -8.872 -8.213 1.00 93.62 87 THR A CA 1
ATOM 668 C C . THR A 1 87 ? 0.752 -8.357 -6.774 1.00 93.62 87 THR A C 1
ATOM 670 O O . THR A 1 87 ? -0.188 -7.739 -6.275 1.00 93.62 87 THR A O 1
ATOM 673 N N . VAL A 1 88 ? 1.868 -8.605 -6.082 1.00 95.06 88 VAL A N 1
ATOM 674 C CA . VAL A 1 88 ? 2.093 -8.133 -4.711 1.00 95.06 88 VAL A CA 1
ATOM 675 C C . VAL A 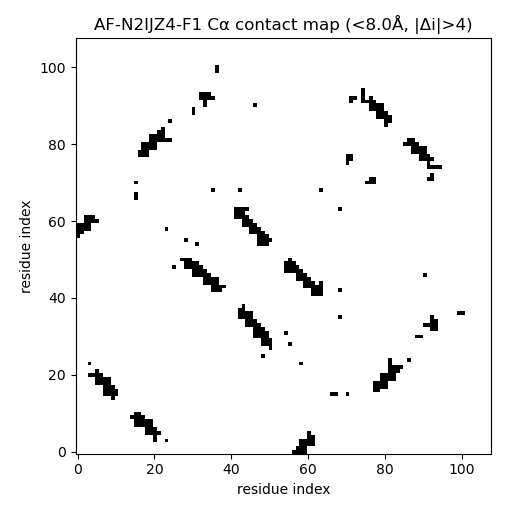1 88 ? 3.413 -7.391 -4.639 1.00 95.06 88 VAL A C 1
ATOM 677 O O . VAL A 1 88 ? 4.454 -7.943 -4.991 1.00 95.06 88 VAL A O 1
ATOM 680 N N . ILE A 1 89 ? 3.376 -6.171 -4.110 1.00 94.88 89 ILE A N 1
ATOM 681 C CA . ILE A 1 89 ? 4.578 -5.408 -3.766 1.00 94.88 89 ILE A CA 1
ATOM 682 C C . ILE A 1 89 ? 4.642 -5.154 -2.263 1.00 94.88 89 ILE A C 1
ATOM 684 O O . ILE A 1 89 ? 3.620 -5.087 -1.575 1.00 94.88 89 ILE A O 1
ATOM 688 N N . GLU A 1 90 ? 5.860 -5.014 -1.754 1.00 93.88 90 GLU A N 1
ATOM 689 C CA . GLU A 1 90 ? 6.124 -4.668 -0.364 1.00 93.88 90 GLU A CA 1
ATOM 690 C C . GLU A 1 90 ? 6.496 -3.187 -0.267 1.00 93.88 90 GLU A C 1
ATOM 692 O O . GLU A 1 90 ? 7.432 -2.725 -0.914 1.00 93.88 90 GLU A O 1
ATOM 697 N N . CYS A 1 91 ? 5.743 -2.449 0.541 1.00 92.19 91 CYS A N 1
ATOM 698 C CA . CYS A 1 91 ? 5.987 -1.053 0.857 1.00 92.19 91 CYS A CA 1
ATOM 699 C C . CYS A 1 91 ? 6.670 -0.972 2.221 1.00 92.19 91 CYS A C 1
ATOM 701 O O . CYS A 1 91 ? 6.126 -1.428 3.229 1.00 92.19 91 CYS A O 1
ATOM 703 N N . LEU A 1 92 ? 7.836 -0.338 2.258 1.00 90.19 92 LEU A N 1
ATOM 704 C CA . LEU A 1 92 ? 8.555 -0.020 3.482 1.00 90.19 92 LEU A CA 1
ATOM 705 C C . LEU A 1 92 ? 8.981 1.442 3.406 1.00 90.19 92 LEU A C 1
ATOM 707 O O . LEU A 1 92 ? 9.692 1.836 2.482 1.00 90.19 92 LEU A O 1
ATOM 711 N N . ILE A 1 93 ? 8.568 2.243 4.387 1.00 89.31 93 ILE A N 1
ATOM 712 C CA . ILE A 1 93 ? 9.042 3.623 4.476 1.00 89.31 93 ILE A CA 1
ATOM 713 C C . ILE A 1 93 ? 10.502 3.570 4.908 1.00 89.31 93 ILE A C 1
ATOM 715 O O . ILE A 1 93 ? 10.823 3.165 6.027 1.00 89.31 93 ILE A O 1
ATOM 719 N N . GLY A 1 94 ? 11.405 3.951 4.006 1.00 70.31 94 GLY A N 1
ATOM 720 C CA . GLY A 1 94 ? 12.808 4.102 4.363 1.00 70.31 94 GLY A CA 1
ATOM 721 C C . GLY A 1 94 ? 12.924 5.132 5.486 1.00 70.31 94 GLY A C 1
ATOM 722 O O . GLY A 1 94 ? 12.365 6.220 5.375 1.00 70.31 94 GLY A O 1
ATOM 723 N N . HIS A 1 95 ? 13.665 4.822 6.555 1.00 54.44 95 HIS A N 1
ATOM 724 C CA . HIS A 1 95 ? 13.991 5.760 7.643 1.00 54.44 95 HIS A CA 1
ATOM 725 C C . HIS A 1 95 ? 14.923 6.907 7.187 1.00 54.44 95 HIS A C 1
ATOM 727 O O . HIS A 1 95 ? 15.837 7.314 7.9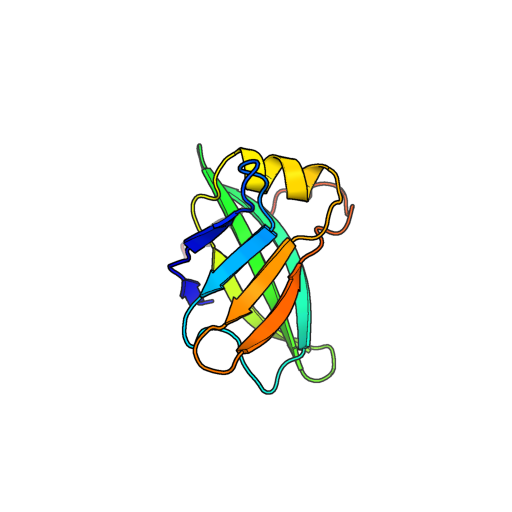05 1.00 54.44 95 HIS A O 1
ATOM 733 N N . SER A 1 96 ? 14.727 7.435 5.983 1.00 43.38 96 SER A N 1
ATOM 734 C CA . SER A 1 96 ? 15.283 8.718 5.597 1.00 43.38 96 SER A CA 1
ATOM 735 C C . SER A 1 96 ? 14.495 9.778 6.346 1.00 43.38 96 SER A C 1
ATOM 737 O O . SER A 1 96 ? 13.276 9.872 6.228 1.00 43.38 96 SER A O 1
ATOM 739 N N . GLN A 1 97 ? 15.213 10.516 7.190 1.00 36.69 97 GLN A N 1
ATOM 740 C CA . GLN A 1 97 ? 14.720 11.675 7.919 1.00 36.69 97 GLN A CA 1
ATOM 741 C C . GLN A 1 97 ? 13.765 12.480 7.042 1.00 36.69 97 GLN A C 1
ATOM 743 O O . GLN A 1 97 ? 14.065 12.739 5.881 1.00 36.69 97 GLN A O 1
ATOM 748 N N . VAL A 1 98 ? 12.618 12.820 7.623 1.00 42.19 98 VAL A N 1
ATOM 749 C CA . VAL A 1 98 ? 11.535 13.608 7.039 1.00 42.19 98 VAL A CA 1
ATOM 750 C C . VAL A 1 98 ? 12.090 14.879 6.391 1.00 42.19 98 VAL A C 1
ATOM 752 O O . VAL A 1 98 ? 12.134 15.936 7.017 1.00 42.19 98 VAL A O 1
ATOM 755 N N . ASP A 1 99 ? 12.475 14.803 5.123 1.00 40.66 99 ASP A N 1
ATOM 756 C CA . ASP A 1 99 ? 12.483 15.970 4.266 1.00 40.66 99 ASP A CA 1
ATOM 757 C C . ASP A 1 99 ? 11.034 16.159 3.850 1.00 40.66 99 ASP A C 1
ATOM 759 O O . ASP A 1 99 ? 10.476 15.414 3.044 1.00 40.66 99 ASP A O 1
ATOM 763 N N . GLN A 1 100 ? 10.398 17.145 4.477 1.00 39.84 100 GLN A N 1
ATOM 764 C CA . GLN A 1 100 ? 9.133 17.693 4.027 1.00 39.84 100 GLN A CA 1
ATOM 765 C C . GLN A 1 100 ? 9.282 18.072 2.549 1.00 39.84 100 GLN A C 1
ATOM 767 O O . GLN A 1 100 ? 9.730 19.172 2.220 1.00 39.84 100 GLN A O 1
ATOM 772 N N . VAL A 1 101 ? 8.895 17.180 1.638 1.00 43.81 101 VAL A N 1
ATOM 773 C CA . VAL A 1 101 ? 8.681 17.543 0.239 1.00 43.81 101 VAL A CA 1
ATOM 774 C C . VAL A 1 101 ? 7.388 18.349 0.205 1.00 43.81 101 VAL A C 1
ATOM 776 O O . VAL A 1 101 ? 6.306 17.862 -0.110 1.00 43.81 101 VAL A O 1
ATOM 779 N N . VAL A 1 102 ? 7.498 19.623 0.581 1.00 43.16 102 VAL A N 1
ATOM 780 C CA . VAL A 1 102 ? 6.504 20.631 0.244 1.00 43.16 102 VAL A CA 1
ATOM 781 C C . VAL A 1 102 ? 6.601 20.794 -1.266 1.00 43.16 102 VAL A C 1
ATOM 783 O O . VAL A 1 102 ? 7.484 21.491 -1.770 1.00 43.16 102 VAL A O 1
ATOM 786 N N . LEU A 1 103 ? 5.707 20.129 -1.999 1.00 43.97 103 LEU A N 1
ATOM 787 C CA . LEU A 1 103 ? 5.435 20.443 -3.397 1.00 43.97 103 LEU A CA 1
ATOM 788 C C . LEU A 1 103 ? 4.931 21.892 -3.447 1.00 43.97 103 LEU A C 1
ATOM 790 O O . LEU A 1 103 ? 3.737 22.158 -3.354 1.00 43.97 103 LEU A O 1
ATOM 794 N N . LYS A 1 104 ? 5.852 22.857 -3.529 1.00 36.50 104 LYS A N 1
ATOM 795 C CA . LYS A 1 104 ? 5.504 24.226 -3.895 1.00 36.50 104 LYS A CA 1
ATOM 796 C C . LYS A 1 104 ? 5.134 24.191 -5.367 1.00 36.50 104 LYS A C 1
ATOM 798 O O . LYS A 1 104 ? 6.014 24.068 -6.218 1.00 36.50 104 LYS A O 1
ATOM 803 N N . GLU A 1 105 ? 3.841 24.293 -5.656 1.00 43.94 105 GLU A N 1
ATOM 804 C CA . GLU A 1 105 ? 3.371 24.635 -6.992 1.00 43.94 105 GLU A CA 1
ATOM 805 C C . GLU A 1 105 ? 4.114 25.897 -7.448 1.00 43.94 105 GLU A C 1
ATOM 807 O O . GLU A 1 105 ? 3.996 26.976 -6.864 1.00 43.94 105 GLU A O 1
ATOM 812 N N . ARG A 1 106 ? 4.957 25.740 -8.468 1.00 42.53 106 ARG A N 1
ATOM 813 C CA . ARG A 1 106 ? 5.589 26.850 -9.173 1.00 42.53 106 ARG A CA 1
ATOM 814 C C . ARG A 1 106 ? 4.525 27.430 -10.101 1.00 42.53 106 ARG A C 1
ATOM 816 O O . ARG A 1 106 ? 4.399 27.010 -11.246 1.00 42.53 106 ARG A O 1
ATOM 823 N N . ILE A 1 107 ? 3.728 28.355 -9.580 1.00 44.78 107 ILE A N 1
ATOM 824 C CA . ILE A 1 107 ? 2.865 29.195 -10.411 1.00 44.78 107 ILE A CA 1
ATOM 825 C C . ILE A 1 107 ? 3.798 30.176 -11.135 1.00 44.78 107 ILE A C 1
ATOM 827 O O . ILE A 1 107 ? 4.598 30.855 -10.485 1.00 44.78 107 ILE A O 1
ATOM 831 N N . SER A 1 108 ? 3.773 30.129 -12.470 1.00 47.38 108 SER A N 1
ATOM 832 C CA . SER A 1 108 ? 4.530 31.020 -13.366 1.00 47.38 108 SER A CA 1
ATOM 833 C C . SER A 1 108 ? 3.934 32.421 -13.409 1.00 47.38 108 SER A C 1
ATOM 835 O O . SER A 1 108 ? 2.703 32.531 -13.211 1.00 47.38 108 SER A O 1
#

Radius of gyration: 14.04 Å; Cα contacts (8 Å, |Δi|>4): 201; chains: 1; bounding box: 27×42×31 Å

Nearest PDB structures (foldseek):
  6cfw-assembly1_K  TM=4.251E-01  e=5.185E-01  Pyrococcus furiosus DSM 3638
  8sti-assembly1_A-2  TM=4.353E-01  e=4.501E+00  Homo sapiens
  5ezo-assembly1_A  TM=3.759E-01  e=3.606E+00  Plasmodium falciparum 3D7
  5tik-assembly4_D  TM=3.769E-01  e=7.834E+00  Plasmodium falciparum 3D7
  5tik-assembly3_C  TM=3.318E-01  e=9.778E+00  Plasmodium falciparum 3D7